Protein AF-A0A2P6MHF7-F1 (afdb_monomer_lite)

Radius of gyration: 14.74 Å; chains: 1; bounding box: 46×28×30 Å

Secondary structure (DSSP, 8-state):
-----PEEPPHHHHHHHHHHHHHHTT--HHHHTT-EEEETTEEEEE-TTS-EEE---S-------TTS-PPPTTB-TTT--B-SSHHHHHHTTTEE-

pLDDT: mean 84.71, std 12.76, range [37.25, 94.81]

Sequence (97 aa):
MRMMTREMTSAEELVRKWMMNQQEIGRTTEDMKHTRFVYGSRIMEIGEDGTIRERSEGDVIIFRSPEQPQPPAHLCRCCSMEYDTEKDALQCCAYLD

Organism: Alkalicoccus urumqiensis (NCBI:txid1548213)

Structure (mmCIF, N/CA/C/O backbone):
data_AF-A0A2P6MHF7-F1
#
_entry.id   AF-A0A2P6MHF7-F1
#
loop_
_atom_site.group_PDB
_atom_site.id
_atom_site.type_symbol
_atom_site.label_atom_id
_atom_site.label_alt_id
_atom_site.label_comp_id
_atom_site.label_asym_id
_atom_site.label_entity_id
_atom_site.label_seq_id
_atom_site.pdbx_PDB_ins_code
_atom_site.Cartn_x
_atom_site.Cartn_y
_atom_site.Cartn_z
_atom_site.occupancy
_atom_site.B_iso_or_equiv
_atom_site.auth_seq_id
_atom_site.auth_comp_id
_atom_site.auth_asym_id
_atom_site.auth_atom_id
_atom_site.pdbx_PDB_model_num
ATOM 1 N N . MET A 1 1 ? 33.404 -8.911 4.958 1.00 37.88 1 MET A N 1
ATOM 2 C CA . MET A 1 1 ? 32.171 -8.304 4.416 1.00 37.88 1 MET A CA 1
ATOM 3 C C . MET A 1 1 ? 31.024 -9.245 4.765 1.00 37.88 1 MET A C 1
ATOM 5 O O . MET A 1 1 ? 30.945 -10.311 4.171 1.00 37.88 1 MET A O 1
ATOM 9 N N . ARG A 1 2 ? 30.239 -8.960 5.815 1.00 37.25 2 ARG A N 1
ATOM 10 C CA . ARG A 1 2 ? 29.036 -9.755 6.123 1.00 37.25 2 ARG A CA 1
ATOM 11 C C . ARG A 1 2 ? 28.010 -9.435 5.041 1.00 37.25 2 ARG A C 1
ATOM 13 O O . ARG A 1 2 ? 27.671 -8.271 4.863 1.00 37.25 2 ARG A O 1
ATOM 20 N N . MET A 1 3 ? 27.581 -10.446 4.298 1.00 40.34 3 MET A N 1
ATOM 21 C CA . MET A 1 3 ? 26.444 -10.341 3.392 1.00 40.34 3 MET A CA 1
ATOM 22 C C . MET A 1 3 ? 25.220 -10.100 4.287 1.00 40.34 3 MET A C 1
ATOM 24 O O . MET A 1 3 ? 24.829 -11.000 5.024 1.00 40.34 3 MET A O 1
ATOM 28 N N . MET A 1 4 ? 24.703 -8.869 4.331 1.00 48.38 4 MET A N 1
ATOM 29 C CA . MET A 1 4 ? 23.420 -8.587 4.976 1.00 48.38 4 MET A CA 1
ATOM 30 C C . MET A 1 4 ? 22.348 -9.224 4.096 1.00 48.38 4 MET A C 1
ATOM 32 O O . MET A 1 4 ? 22.020 -8.714 3.025 1.00 48.38 4 MET A O 1
ATOM 36 N N . THR A 1 5 ? 21.885 -10.408 4.485 1.00 51.41 5 THR A N 1
ATOM 37 C CA . THR A 1 5 ? 20.678 -11.013 3.925 1.00 51.41 5 THR A CA 1
ATOM 38 C C . THR A 1 5 ? 19.503 -10.172 4.387 1.00 51.41 5 THR A C 1
ATOM 40 O O . THR A 1 5 ? 18.982 -10.389 5.471 1.00 51.41 5 THR A O 1
ATOM 43 N N . ARG A 1 6 ? 19.142 -9.176 3.579 1.00 59.53 6 ARG A N 1
ATOM 44 C CA . ARG A 1 6 ? 17.936 -8.376 3.773 1.00 59.53 6 ARG A CA 1
ATOM 45 C C . ARG A 1 6 ? 16.714 -9.280 3.703 1.00 59.53 6 ARG A C 1
ATOM 47 O O . ARG A 1 6 ? 16.476 -9.895 2.659 1.00 59.53 6 ARG A O 1
ATOM 54 N N . GLU A 1 7 ? 15.958 -9.363 4.789 1.00 69.19 7 GLU A N 1
ATOM 55 C CA . GLU A 1 7 ? 14.683 -10.070 4.790 1.00 69.19 7 GLU A CA 1
ATOM 56 C C . GLU A 1 7 ? 13.620 -9.187 4.132 1.00 69.19 7 GLU A C 1
ATOM 58 O O . GLU A 1 7 ? 13.525 -7.983 4.377 1.00 69.19 7 GLU A O 1
ATOM 63 N N . MET A 1 8 ? 12.845 -9.776 3.223 1.00 77.88 8 MET A N 1
ATOM 64 C CA . MET A 1 8 ? 11.778 -9.060 2.534 1.00 77.88 8 MET A CA 1
ATOM 65 C C . MET A 1 8 ? 10.594 -8.893 3.489 1.00 77.88 8 MET A C 1
ATOM 67 O O . MET A 1 8 ? 10.042 -9.886 3.960 1.00 77.88 8 MET A O 1
ATOM 71 N N . THR A 1 9 ? 10.195 -7.649 3.750 1.00 83.75 9 THR A N 1
ATOM 72 C CA . THR A 1 9 ? 9.051 -7.331 4.611 1.00 83.75 9 THR A CA 1
ATOM 73 C C . THR A 1 9 ? 7.780 -7.937 4.025 1.00 83.75 9 THR A C 1
ATOM 75 O O . THR A 1 9 ? 7.506 -7.797 2.829 1.00 83.75 9 THR A O 1
ATOM 78 N N . SER A 1 10 ? 6.969 -8.580 4.860 1.00 89.06 10 SER A N 1
ATOM 79 C CA . SER A 1 10 ? 5.699 -9.137 4.406 1.00 89.06 10 SER A CA 1
ATOM 80 C C . SER A 1 10 ? 4.706 -8.038 4.002 1.00 89.06 10 SER A C 1
ATOM 82 O O . SER A 1 10 ? 4.743 -6.906 4.492 1.00 89.06 10 SER A O 1
ATOM 84 N N . ALA A 1 11 ? 3.760 -8.383 3.122 1.00 88.25 11 ALA A N 1
ATOM 85 C CA . ALA A 1 11 ? 2.685 -7.471 2.724 1.00 88.25 11 ALA A CA 1
ATOM 86 C C . ALA A 1 11 ? 1.889 -6.956 3.936 1.00 88.25 11 ALA A C 1
ATOM 88 O O . ALA A 1 11 ? 1.544 -5.779 3.996 1.00 88.25 11 ALA A O 1
ATOM 89 N N . GLU A 1 12 ? 1.629 -7.822 4.917 1.00 91.06 12 GLU A N 1
ATOM 90 C CA . GLU A 1 12 ? 0.907 -7.451 6.132 1.00 91.06 12 GLU A CA 1
ATOM 91 C C . GLU A 1 12 ? 1.698 -6.447 6.981 1.00 91.06 12 GLU A C 1
ATOM 93 O O . GLU A 1 12 ? 1.139 -5.445 7.421 1.00 91.06 12 GLU A O 1
ATOM 98 N N . GLU A 1 13 ? 3.002 -6.656 7.168 1.00 91.38 13 GLU A N 1
ATOM 99 C CA . GLU A 1 13 ? 3.856 -5.719 7.906 1.00 91.38 13 GLU A CA 1
ATOM 100 C C . GLU A 1 13 ? 3.944 -4.351 7.226 1.00 91.38 13 GLU A C 1
ATOM 102 O O . GLU A 1 13 ? 3.923 -3.330 7.912 1.00 91.38 13 GLU A O 1
ATOM 107 N N . LEU A 1 14 ? 3.997 -4.305 5.890 1.00 91.75 14 LEU A N 1
ATOM 108 C CA . LEU A 1 14 ? 3.943 -3.046 5.141 1.00 91.75 14 LEU A CA 1
ATOM 109 C C . LEU A 1 14 ? 2.630 -2.298 5.391 1.00 91.75 14 LEU A C 1
ATOM 111 O O . LEU A 1 14 ? 2.647 -1.091 5.633 1.00 91.75 14 LEU A O 1
ATOM 115 N N . VAL A 1 15 ? 1.498 -3.006 5.387 1.00 93.50 15 VAL A N 1
ATOM 116 C CA . VAL A 1 15 ? 0.195 -2.404 5.699 1.00 93.50 15 VAL A CA 1
ATOM 117 C C . VAL A 1 15 ? 0.160 -1.909 7.146 1.00 93.50 15 VAL A C 1
ATOM 119 O O . VAL A 1 15 ? -0.265 -0.780 7.383 1.00 93.50 15 VAL A O 1
ATOM 122 N N . ARG A 1 16 ? 0.671 -2.684 8.112 1.00 93.06 16 ARG A N 1
ATOM 123 C CA . ARG A 1 16 ? 0.749 -2.267 9.526 1.00 93.06 16 ARG A CA 1
ATOM 124 C C . ARG A 1 16 ? 1.591 -1.004 9.704 1.00 93.06 16 ARG A C 1
ATOM 126 O O . ARG A 1 16 ? 1.147 -0.071 10.366 1.00 93.06 16 ARG A O 1
ATOM 133 N N . LYS A 1 17 ? 2.769 -0.944 9.078 1.00 92.12 17 LYS A N 1
ATOM 134 C CA . LYS A 1 17 ? 3.640 0.242 9.102 1.00 92.12 17 LYS A CA 1
ATOM 135 C C . LYS A 1 17 ? 2.953 1.459 8.482 1.00 92.12 17 LYS A C 1
ATOM 137 O O . LYS A 1 17 ? 3.021 2.545 9.050 1.00 92.12 17 LYS A O 1
ATOM 142 N N . TRP A 1 18 ? 2.263 1.283 7.354 1.00 94.31 18 TRP A N 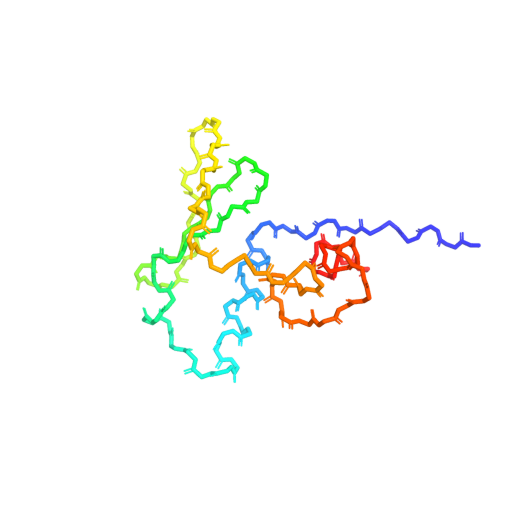1
ATOM 143 C CA . TRP A 1 18 ? 1.476 2.358 6.751 1.00 94.31 18 TRP A CA 1
ATOM 144 C C . TRP A 1 18 ? 0.381 2.848 7.704 1.00 94.31 18 TRP A C 1
ATOM 146 O O . TRP A 1 18 ? 0.267 4.052 7.911 1.00 94.31 18 TRP A O 1
ATOM 156 N N . MET A 1 19 ? -0.375 1.941 8.335 1.00 94.19 19 MET A N 1
ATOM 157 C CA . MET A 1 19 ? -1.428 2.299 9.295 1.00 94.19 19 MET A CA 1
ATOM 158 C C . MET A 1 19 ? -0.873 3.095 10.477 1.00 94.19 19 MET A C 1
ATOM 160 O O . MET A 1 19 ? -1.450 4.116 10.838 1.00 94.19 19 MET A O 1
ATOM 164 N N . MET A 1 20 ? 0.261 2.670 11.043 1.00 92.75 20 MET A N 1
ATOM 165 C CA . MET A 1 20 ? 0.936 3.403 12.120 1.00 92.75 20 MET A CA 1
ATOM 166 C C . MET A 1 20 ? 1.317 4.819 11.678 1.00 92.75 20 MET A C 1
ATOM 168 O O . MET A 1 20 ? 0.972 5.783 12.351 1.00 92.75 20 MET A O 1
ATOM 172 N N . ASN A 1 21 ? 1.936 4.959 10.503 1.00 92.25 21 ASN A N 1
ATOM 173 C CA . ASN A 1 21 ? 2.297 6.266 9.953 1.00 92.25 21 ASN A CA 1
ATOM 174 C C . ASN A 1 21 ? 1.060 7.157 9.713 1.00 92.25 21 ASN A C 1
ATOM 176 O O . ASN A 1 21 ? 1.078 8.351 9.992 1.00 92.25 21 ASN A O 1
ATOM 180 N N . GLN A 1 22 ? -0.049 6.586 9.229 1.00 94.31 22 GLN A N 1
ATOM 181 C CA . GLN A 1 22 ? -1.306 7.323 9.068 1.00 94.31 22 GLN A CA 1
ATOM 182 C C . GLN A 1 22 ? -1.887 7.800 10.408 1.00 94.31 22 GLN A C 1
ATOM 184 O O . GLN A 1 22 ? -2.424 8.904 10.487 1.00 94.31 22 GLN A O 1
ATOM 189 N N . GLN A 1 23 ? -1.772 6.990 11.458 1.00 93.56 23 GLN A N 1
ATOM 190 C CA . GLN A 1 23 ? -2.195 7.371 12.805 1.00 93.56 23 GLN A CA 1
ATOM 191 C C . GLN A 1 23 ? -1.314 8.483 13.382 1.00 93.56 23 GLN A C 1
ATOM 193 O O . GLN A 1 23 ? -1.838 9.410 13.995 1.00 93.56 23 GLN A O 1
ATOM 198 N N . GLU A 1 24 ? -0.002 8.442 13.139 1.00 92.88 24 GLU A N 1
ATOM 199 C CA . GLU A 1 24 ? 0.936 9.495 13.553 1.00 92.88 24 GLU A CA 1
ATOM 200 C C . GLU A 1 24 ? 0.611 10.855 12.915 1.00 92.88 24 GLU A C 1
ATOM 202 O O . GLU A 1 24 ? 0.733 11.886 13.575 1.00 92.88 24 GLU A O 1
ATOM 207 N N . ILE A 1 25 ? 0.112 10.869 11.673 1.00 92.25 25 ILE A N 1
ATOM 208 C CA . ILE A 1 25 ? -0.370 12.093 11.002 1.00 92.25 25 ILE A CA 1
ATOM 209 C C . ILE A 1 25 ? -1.834 12.440 11.334 1.00 92.25 25 ILE A C 1
ATOM 211 O O . ILE A 1 25 ? -2.406 13.346 10.728 1.00 92.25 25 ILE A O 1
ATOM 215 N N . GLY A 1 26 ? -2.450 11.736 12.290 1.00 93.94 26 GLY A N 1
ATOM 216 C CA . GLY A 1 26 ? -3.765 12.062 12.843 1.00 93.94 26 GLY A CA 1
ATOM 217 C C . GLY A 1 26 ? -4.969 11.401 12.166 1.00 93.94 26 GLY A C 1
ATOM 218 O O . GLY A 1 26 ? -6.099 11.767 12.489 1.00 93.94 26 GLY A O 1
ATOM 219 N N . ARG A 1 27 ? -4.779 10.436 11.254 1.00 94.31 27 ARG A N 1
ATOM 220 C CA . ARG A 1 27 ? -5.903 9.674 10.682 1.00 94.31 27 ARG A CA 1
ATOM 221 C C . ARG A 1 27 ? -6.403 8.618 11.657 1.00 94.31 27 ARG A C 1
ATOM 223 O O . ARG A 1 27 ? -5.630 7.921 12.313 1.00 94.31 27 ARG A O 1
ATOM 230 N N . THR A 1 28 ? -7.716 8.458 11.710 1.00 93.19 28 THR A N 1
ATOM 231 C CA . THR A 1 28 ? -8.369 7.448 12.540 1.00 93.19 28 THR A CA 1
ATOM 232 C C . THR A 1 28 ? -8.453 6.104 11.820 1.00 93.19 28 THR A C 1
ATOM 234 O O . THR A 1 28 ? -8.316 6.015 10.599 1.00 93.19 28 THR A O 1
ATOM 237 N N . THR A 1 29 ? -8.729 5.032 12.566 1.00 89.44 29 THR A N 1
ATOM 238 C CA . THR A 1 29 ? -9.031 3.723 11.967 1.00 89.44 29 THR A CA 1
ATOM 239 C C . THR A 1 29 ? -10.233 3.795 11.026 1.00 89.44 29 THR A C 1
ATOM 241 O O . THR A 1 29 ? -10.217 3.126 9.999 1.00 89.44 29 THR A O 1
ATOM 244 N N . GLU A 1 30 ? -11.226 4.641 11.328 1.00 91.88 30 GLU A N 1
ATOM 245 C CA . GLU A 1 30 ? -12.386 4.883 10.460 1.00 91.88 30 GLU A CA 1
ATOM 246 C C . GLU A 1 30 ? -11.959 5.394 9.082 1.00 91.88 30 GLU A C 1
ATOM 248 O O . GLU A 1 30 ? -12.382 4.849 8.066 1.00 91.88 30 GLU A O 1
ATOM 253 N N . ASP A 1 31 ? -11.038 6.361 9.046 1.00 92.44 31 ASP A N 1
ATOM 254 C CA . ASP A 1 31 ? -10.531 6.956 7.803 1.00 92.44 31 ASP A CA 1
ATOM 255 C C . ASP A 1 31 ? -9.749 5.966 6.936 1.00 92.44 31 ASP A C 1
ATOM 257 O O . ASP A 1 31 ? -9.505 6.230 5.757 1.00 92.44 31 ASP A O 1
ATOM 261 N N . MET A 1 32 ? -9.276 4.868 7.528 1.00 94.06 32 MET A N 1
ATOM 262 C CA . MET A 1 32 ? -8.456 3.859 6.863 1.00 94.06 32 MET A CA 1
ATOM 263 C C . MET A 1 32 ? -9.262 2.640 6.407 1.00 94.06 32 MET A C 1
ATOM 265 O O . MET A 1 32 ? -8.737 1.838 5.627 1.00 94.06 32 MET A O 1
ATOM 269 N N . LYS A 1 33 ? -10.521 2.489 6.841 1.00 92.75 33 LYS A N 1
ATOM 270 C CA . LYS A 1 33 ? -11.372 1.357 6.450 1.00 92.75 33 LYS A CA 1
ATOM 271 C C . LYS A 1 33 ? -11.486 1.245 4.936 1.00 92.75 33 LYS A C 1
ATOM 273 O O . LYS A 1 33 ? -11.500 2.241 4.217 1.00 92.75 33 LYS A O 1
ATOM 278 N N . HIS A 1 34 ? -11.551 0.010 4.450 1.00 91.94 34 HIS A N 1
ATOM 279 C CA . HIS A 1 34 ? -11.636 -0.329 3.029 1.00 91.94 34 HIS A CA 1
ATOM 280 C C . HIS A 1 34 ? -10.468 0.171 2.168 1.00 91.94 34 HIS A C 1
ATOM 282 O O . HIS A 1 34 ? -10.508 0.028 0.942 1.00 91.94 34 HIS A O 1
ATOM 288 N N . THR A 1 35 ? -9.398 0.702 2.773 1.00 93.81 35 THR A N 1
ATOM 289 C CA . THR A 1 35 ? -8.161 0.976 2.039 1.00 93.81 35 THR A CA 1
ATOM 290 C C . THR A 1 35 ? -7.590 -0.350 1.557 1.00 93.81 35 THR A C 1
ATOM 292 O O . THR A 1 35 ? -7.422 -1.287 2.344 1.00 93.81 35 THR A O 1
ATOM 295 N N . ARG A 1 36 ? -7.308 -0.424 0.254 1.00 92.69 36 ARG A N 1
ATOM 296 C CA . ARG A 1 36 ? -6.758 -1.611 -0.400 1.00 92.69 36 ARG A CA 1
ATOM 297 C C . ARG A 1 36 ? -5.310 -1.388 -0.792 1.00 92.69 36 ARG A C 1
ATOM 299 O O . ARG A 1 36 ? -4.954 -0.337 -1.321 1.00 92.69 36 ARG A O 1
ATOM 306 N N . PHE A 1 37 ? -4.504 -2.416 -0.586 1.00 92.44 37 PHE A N 1
ATOM 307 C CA . PHE A 1 37 ? -3.082 -2.430 -0.889 1.00 92.44 37 PHE A CA 1
ATOM 308 C C . PHE A 1 37 ? -2.806 -3.559 -1.862 1.00 92.44 37 PHE A C 1
ATOM 310 O O . PHE A 1 37 ? -3.330 -4.659 -1.694 1.00 92.44 37 PHE A O 1
ATOM 317 N N . VAL A 1 38 ? -1.970 -3.288 -2.858 1.00 90.06 38 VAL A N 1
ATOM 318 C CA . VAL A 1 38 ? -1.489 -4.313 -3.782 1.00 90.06 38 VAL A CA 1
ATOM 319 C C . VAL A 1 38 ? -0.002 -4.521 -3.546 1.00 90.06 38 VAL A C 1
ATOM 321 O O . VAL A 1 38 ? 0.771 -3.564 -3.584 1.00 90.06 38 VAL A O 1
ATOM 324 N N . TYR A 1 39 ? 0.386 -5.772 -3.307 1.00 87.19 39 TYR A N 1
ATOM 325 C CA . TYR A 1 39 ? 1.777 -6.186 -3.160 1.00 87.19 39 TYR A CA 1
ATOM 326 C C . TYR A 1 39 ? 2.013 -7.485 -3.936 1.00 87.19 39 TYR A C 1
ATOM 328 O O . TYR A 1 39 ? 1.516 -8.548 -3.562 1.00 87.19 39 TYR A O 1
ATOM 336 N N . GLY A 1 40 ? 2.747 -7.400 -5.050 1.00 85.25 40 GLY A N 1
ATOM 337 C CA . GLY A 1 40 ? 2.826 -8.503 -6.011 1.00 85.25 40 GLY A CA 1
ATOM 338 C C . GLY A 1 40 ? 1.434 -8.854 -6.550 1.00 85.25 40 GLY A C 1
ATOM 339 O O . GLY A 1 40 ? 0.717 -7.974 -7.017 1.00 85.25 40 GLY A O 1
ATOM 340 N N . SER A 1 41 ? 1.044 -10.126 -6.447 1.00 86.38 41 SER A N 1
ATOM 341 C CA . SER A 1 41 ? -0.297 -10.630 -6.790 1.00 86.38 41 SER A CA 1
ATOM 342 C C . SER A 1 41 ? -1.292 -10.603 -5.621 1.00 86.38 41 SER A C 1
ATOM 344 O O . SER A 1 41 ? -2.416 -11.080 -5.753 1.00 86.38 41 SER A O 1
ATOM 346 N N . ARG A 1 42 ? -0.903 -10.070 -4.456 1.00 87.50 42 ARG A N 1
ATOM 347 C CA . ARG A 1 42 ? -1.741 -10.071 -3.251 1.00 87.50 42 ARG A CA 1
ATOM 348 C C . ARG A 1 42 ? -2.479 -8.749 -3.112 1.00 87.50 42 ARG A C 1
ATOM 350 O O . ARG A 1 42 ? -1.888 -7.681 -3.287 1.00 87.50 42 ARG A O 1
ATOM 357 N N . ILE A 1 43 ? -3.755 -8.829 -2.742 1.00 92.62 43 ILE A N 1
ATOM 358 C CA . ILE A 1 43 ? -4.577 -7.676 -2.370 1.00 92.62 43 ILE A CA 1
ATOM 359 C C . ILE A 1 43 ? -4.896 -7.784 -0.884 1.00 92.62 43 ILE A C 1
ATOM 361 O O . ILE A 1 43 ? -5.495 -8.767 -0.452 1.00 92.62 43 ILE A O 1
ATOM 365 N N . MET A 1 44 ? -4.529 -6.757 -0.125 1.00 93.38 44 MET A N 1
ATOM 366 C CA . MET A 1 44 ? -4.876 -6.617 1.288 1.00 93.38 44 MET A CA 1
ATOM 367 C C . MET A 1 44 ? -5.920 -5.512 1.452 1.00 93.38 44 MET A C 1
ATOM 369 O O . MET A 1 44 ? -5.884 -4.521 0.726 1.00 93.38 44 MET A O 1
ATOM 373 N N . GLU A 1 45 ? -6.825 -5.649 2.413 1.00 94.81 45 GLU A N 1
ATOM 374 C CA . GLU A 1 45 ? -7.837 -4.648 2.760 1.00 94.81 45 GLU A CA 1
ATOM 375 C C . GLU A 1 45 ? -7.899 -4.456 4.278 1.00 94.81 45 GLU A C 1
ATOM 377 O O . GLU A 1 45 ? -7.822 -5.428 5.030 1.00 94.81 45 GLU A O 1
ATOM 382 N N . ILE A 1 46 ? -8.078 -3.213 4.726 1.00 94.69 46 ILE A N 1
ATOM 383 C CA . ILE A 1 46 ? -8.402 -2.913 6.127 1.00 94.69 46 ILE A CA 1
ATOM 384 C C . ILE A 1 46 ? -9.908 -3.112 6.332 1.00 94.69 46 ILE A C 1
ATOM 386 O O . ILE A 1 46 ? -10.726 -2.397 5.749 1.00 94.69 46 ILE A O 1
ATOM 390 N N . GLY A 1 47 ? -10.270 -4.097 7.151 1.00 92.56 47 GLY A N 1
ATOM 391 C CA . GLY A 1 47 ? -11.643 -4.394 7.543 1.00 92.56 47 GLY A CA 1
ATOM 392 C C . GLY A 1 47 ? -12.242 -3.342 8.477 1.00 92.56 47 GLY A C 1
ATOM 393 O O . GLY A 1 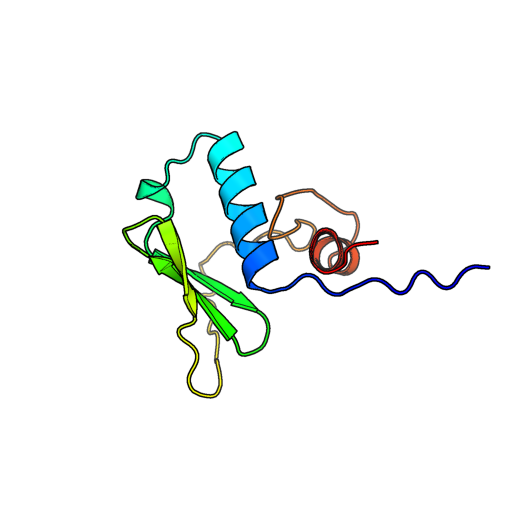47 ? -11.553 -2.476 9.012 1.00 92.56 47 GLY A O 1
ATOM 394 N N . GLU A 1 48 ? -13.551 -3.439 8.705 1.00 90.38 48 GLU A N 1
ATOM 395 C CA . GLU A 1 48 ? -14.304 -2.506 9.561 1.00 90.38 48 GLU A CA 1
ATOM 396 C C . GLU A 1 48 ? -13.849 -2.502 11.028 1.00 90.38 48 GLU A C 1
ATOM 398 O O . GLU A 1 48 ? -14.005 -1.510 11.731 1.00 90.38 48 GLU A O 1
ATOM 403 N N . ASP A 1 49 ? -13.268 -3.607 11.480 1.00 89.69 49 ASP A N 1
ATOM 404 C CA . ASP A 1 49 ? -12.680 -3.804 12.806 1.00 89.69 49 ASP A CA 1
ATOM 405 C C . ASP A 1 49 ? -11.205 -3.362 12.878 1.00 89.69 49 ASP A C 1
ATOM 407 O O . ASP A 1 49 ? -10.557 -3.523 13.911 1.00 89.69 49 ASP A O 1
ATOM 411 N N . GLY A 1 50 ? -10.651 -2.828 11.784 1.00 87.12 50 GLY A N 1
ATOM 412 C CA . GLY A 1 50 ? -9.235 -2.488 11.663 1.00 87.12 50 GLY A CA 1
ATOM 413 C C . GLY A 1 50 ? -8.322 -3.693 11.409 1.00 87.12 50 GLY A C 1
ATOM 414 O O . GLY A 1 50 ? -7.101 -3.531 11.399 1.00 87.12 50 GLY A O 1
ATOM 415 N N . THR A 1 51 ? -8.872 -4.895 11.197 1.00 93.12 51 THR A N 1
ATOM 416 C CA . THR A 1 51 ? -8.072 -6.078 10.846 1.00 93.12 51 THR A CA 1
ATOM 417 C C . THR A 1 51 ? -7.623 -6.028 9.391 1.00 93.12 51 THR A C 1
ATOM 419 O O . THR A 1 51 ? -8.346 -5.557 8.517 1.00 93.12 51 THR A O 1
ATOM 422 N N . ILE A 1 52 ? -6.427 -6.541 9.107 1.00 94.25 52 ILE A N 1
ATOM 423 C CA . ILE A 1 52 ? -5.926 -6.673 7.738 1.00 94.25 52 ILE A CA 1
ATOM 424 C C . ILE A 1 52 ? -6.417 -8.012 7.193 1.00 94.25 52 ILE A C 1
ATOM 426 O O . ILE A 1 52 ? -6.166 -9.058 7.790 1.00 94.25 52 ILE A O 1
ATOM 430 N N . ARG A 1 53 ? -7.117 -7.987 6.060 1.00 93.25 53 ARG A N 1
ATOM 431 C CA . ARG A 1 53 ? -7.665 -9.180 5.407 1.00 93.25 53 ARG A CA 1
ATOM 432 C C . ARG A 1 53 ? -7.090 -9.307 4.009 1.00 93.25 53 ARG A C 1
ATOM 434 O O . ARG A 1 53 ? -7.065 -8.337 3.255 1.00 93.25 53 ARG A O 1
ATOM 441 N N . GLU A 1 54 ? -6.640 -10.501 3.656 1.00 90.81 54 GLU A N 1
ATOM 442 C CA . GLU A 1 54 ? -6.270 -10.807 2.278 1.00 90.81 54 GLU A CA 1
ATOM 443 C C . GLU A 1 54 ? -7.527 -11.104 1.452 1.00 90.81 54 GLU A C 1
ATOM 445 O O . GLU A 1 54 ? -8.468 -11.739 1.928 1.00 90.81 54 GLU A O 1
ATOM 450 N N . ARG A 1 55 ? -7.553 -10.606 0.216 1.00 83.88 55 ARG A N 1
ATOM 451 C CA . ARG A 1 55 ? -8.667 -10.750 -0.735 1.00 83.88 55 ARG A CA 1
ATOM 452 C C . ARG A 1 55 ? -8.269 -11.515 -2.002 1.00 83.88 55 ARG A C 1
ATOM 454 O O . ARG A 1 55 ? -9.039 -11.514 -2.957 1.00 83.88 55 ARG A O 1
ATOM 461 N N . SER A 1 56 ? -7.063 -12.081 -2.065 1.00 73.31 56 SER A N 1
ATOM 462 C CA . SER A 1 56 ? -6.513 -12.603 -3.318 1.00 73.31 56 SER A CA 1
ATOM 463 C C . SER A 1 56 ? -7.103 -13.972 -3.699 1.00 73.31 56 SER A C 1
ATOM 465 O O . SER A 1 56 ? -6.982 -14.948 -2.966 1.00 73.31 56 SER A O 1
ATOM 467 N N . GLU A 1 57 ? -7.706 -14.037 -4.888 1.00 62.66 57 GLU A N 1
ATOM 468 C CA . GLU A 1 57 ? -7.886 -15.255 -5.684 1.00 62.66 57 GLU A CA 1
ATOM 469 C C . GLU A 1 57 ? -7.528 -14.899 -7.144 1.00 62.66 57 GLU A C 1
ATOM 471 O O . GLU A 1 57 ? -8.251 -14.147 -7.795 1.00 62.66 57 GLU A O 1
ATOM 476 N N . GLY A 1 58 ? -6.392 -15.394 -7.655 1.00 76.69 58 GLY A N 1
ATOM 477 C CA . GLY A 1 58 ? -5.978 -15.224 -9.061 1.00 76.69 58 GLY A CA 1
ATOM 478 C C . GLY A 1 58 ? -5.078 -14.015 -9.376 1.00 76.69 58 GLY A C 1
ATOM 479 O O . GLY A 1 58 ? -4.426 -13.451 -8.498 1.00 76.69 58 GLY A O 1
ATOM 480 N N . ASP A 1 59 ? -5.001 -13.662 -10.664 1.00 85.19 59 ASP A N 1
ATOM 481 C CA . ASP A 1 59 ? -4.131 -12.597 -11.184 1.00 85.19 59 ASP A CA 1
ATOM 482 C C . ASP A 1 59 ? -4.698 -11.192 -10.923 1.00 85.19 59 ASP A C 1
ATOM 484 O O . ASP A 1 59 ? -5.885 -10.926 -11.120 1.00 85.19 59 ASP A O 1
ATOM 488 N N . VAL A 1 60 ? -3.825 -10.254 -10.539 1.00 85.56 60 VAL A N 1
ATOM 489 C CA . VAL A 1 60 ? -4.189 -8.856 -10.261 1.00 85.56 60 VAL A CA 1
ATOM 490 C C . VAL A 1 60 ? -3.755 -7.954 -11.414 1.00 85.56 60 VAL A C 1
ATOM 492 O O . VAL A 1 60 ? -2.571 -7.864 -11.732 1.00 85.56 60 VAL A O 1
ATOM 495 N N . ILE A 1 61 ? -4.709 -7.229 -12.003 1.00 87.31 61 ILE A N 1
ATOM 496 C CA . ILE A 1 61 ? -4.463 -6.247 -13.069 1.00 87.31 61 ILE A CA 1
ATOM 497 C C . ILE A 1 61 ? -4.840 -4.852 -12.553 1.00 87.31 61 ILE A C 1
ATOM 499 O O . ILE A 1 61 ? -5.991 -4.610 -12.193 1.00 87.31 61 ILE A O 1
ATOM 503 N N . ILE A 1 62 ? -3.876 -3.923 -12.520 1.00 85.44 62 ILE A N 1
ATOM 504 C CA . ILE A 1 62 ? -4.090 -2.533 -12.084 1.00 85.44 62 ILE A CA 1
ATOM 505 C C . ILE A 1 62 ? -4.130 -1.609 -13.304 1.00 85.44 62 ILE A C 1
ATOM 507 O O . ILE A 1 62 ? -3.117 -1.417 -13.974 1.00 85.44 62 ILE A O 1
ATOM 511 N N . PHE A 1 63 ? -5.270 -0.958 -13.530 1.00 87.69 63 PHE A N 1
ATOM 512 C CA . PHE A 1 63 ? -5.378 0.183 -14.441 1.00 87.69 63 PHE A CA 1
ATOM 513 C C . PHE A 1 63 ? -5.257 1.488 -13.649 1.00 87.69 63 PHE A C 1
ATOM 515 O O . PHE A 1 63 ? -5.864 1.632 -12.588 1.00 87.69 63 PHE A O 1
ATOM 522 N N . ARG A 1 64 ? -4.470 2.445 -14.152 1.00 83.31 64 ARG A N 1
ATOM 523 C CA . ARG A 1 64 ? -4.315 3.778 -13.549 1.00 83.31 64 ARG A CA 1
ATOM 524 C C . ARG A 1 64 ? -5.014 4.812 -14.421 1.00 83.31 64 ARG A C 1
ATOM 526 O O . ARG A 1 64 ? -4.837 4.794 -15.638 1.00 83.31 64 ARG A O 1
ATOM 533 N N . SER A 1 65 ? -5.781 5.711 -13.806 1.00 85.75 65 SER A N 1
ATOM 534 C CA . SER A 1 65 ? -6.355 6.846 -14.533 1.00 85.75 65 SER A CA 1
ATOM 535 C C . SER A 1 65 ? -5.251 7.847 -14.893 1.00 85.75 65 SER A C 1
ATOM 537 O O . SER A 1 65 ? -4.434 8.159 -14.023 1.00 85.75 65 SER A O 1
ATOM 539 N N . PRO A 1 66 ? -5.224 8.391 -16.125 1.00 83.69 66 PRO A N 1
ATOM 540 C CA . PRO A 1 66 ? -4.276 9.441 -16.497 1.00 83.69 66 PRO A CA 1
ATOM 541 C C . PRO A 1 66 ? -4.490 10.744 -15.710 1.00 83.69 66 PRO A C 1
ATOM 543 O O . PRO A 1 66 ? -3.567 11.542 -15.596 1.00 83.69 66 PRO A O 1
ATOM 546 N N . GLU A 1 67 ? -5.686 10.952 -15.154 1.0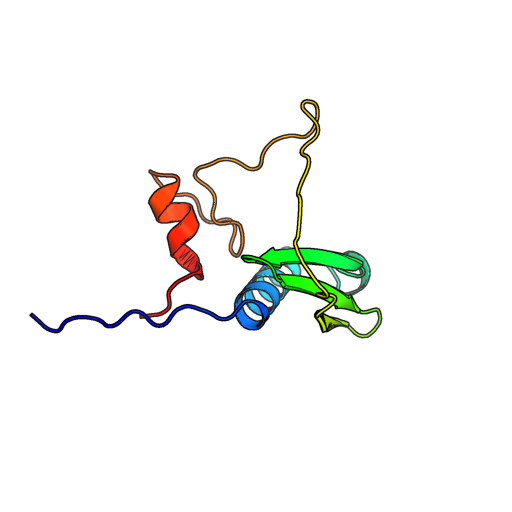0 86.94 67 GLU A N 1
ATOM 547 C CA . GLU A 1 67 ? -6.046 12.151 -14.386 1.00 86.94 67 GLU A CA 1
ATOM 548 C C . GLU A 1 67 ? -5.670 12.051 -12.901 1.00 86.94 67 GLU A C 1
ATOM 550 O O . GLU A 1 67 ? -5.663 13.055 -12.190 1.00 86.94 67 GLU A O 1
ATOM 555 N N . GLN A 1 68 ? -5.361 10.849 -12.401 1.00 77.25 68 GLN A N 1
ATOM 556 C CA . GLN A 1 68 ? -4.957 10.683 -11.008 1.00 77.25 68 GLN A CA 1
ATOM 557 C C . GLN A 1 68 ? -3.500 11.124 -10.821 1.00 77.25 68 GLN A C 1
ATOM 559 O O . GLN A 1 68 ? -2.627 10.639 -11.547 1.00 77.25 68 GLN A O 1
ATOM 564 N N . PRO A 1 69 ? -3.203 11.968 -9.811 1.00 72.38 69 PRO A N 1
ATOM 565 C CA . PRO A 1 69 ? -1.832 12.277 -9.443 1.00 72.38 69 PRO A CA 1
ATOM 566 C C . PRO A 1 69 ? -1.097 10.973 -9.149 1.00 72.38 69 PRO A C 1
ATOM 568 O O . PRO A 1 69 ? -1.450 10.239 -8.221 1.00 72.38 69 PRO A O 1
ATOM 571 N N . GLN A 1 70 ? -0.087 10.658 -9.958 1.00 69.69 70 GLN A N 1
ATOM 572 C CA . GLN A 1 70 ? 0.773 9.537 -9.631 1.00 69.69 70 GLN A CA 1
ATOM 573 C C . GLN A 1 70 ? 1.560 9.914 -8.381 1.00 69.69 70 GLN A C 1
ATOM 575 O O . GLN A 1 70 ? 2.111 11.018 -8.317 1.00 69.69 70 GLN A O 1
ATOM 580 N N . PRO A 1 71 ? 1.606 9.035 -7.371 1.00 68.56 71 PRO A N 1
ATOM 581 C CA . PRO A 1 71 ? 2.347 9.358 -6.176 1.00 68.56 71 PRO A CA 1
ATOM 582 C C . PRO A 1 71 ? 3.833 9.521 -6.577 1.00 68.56 71 PRO A C 1
ATOM 584 O O . PRO A 1 71 ? 4.321 8.760 -7.420 1.00 68.56 71 PRO A O 1
ATOM 587 N N . PRO A 1 72 ? 4.555 10.529 -6.058 1.00 79.38 72 PRO A N 1
ATOM 588 C CA . PRO A 1 72 ? 5.884 10.883 -6.557 1.00 79.38 72 PRO A CA 1
ATOM 589 C C . PRO A 1 72 ? 6.847 9.696 -6.550 1.00 79.38 72 PRO A C 1
ATOM 591 O O . PRO A 1 72 ? 6.863 8.929 -5.587 1.00 79.38 72 PRO A O 1
ATOM 594 N N . ALA A 1 73 ? 7.615 9.507 -7.625 1.00 82.44 73 ALA A N 1
ATOM 595 C CA . ALA A 1 73 ? 8.474 8.328 -7.790 1.00 82.44 73 ALA A CA 1
ATOM 596 C C . ALA A 1 73 ? 9.516 8.197 -6.662 1.00 82.44 73 ALA A C 1
ATOM 598 O O . ALA A 1 73 ? 9.849 7.093 -6.254 1.00 82.44 73 ALA A O 1
ATOM 599 N N . HIS A 1 74 ? 9.951 9.324 -6.100 1.00 89.94 74 HIS A N 1
ATOM 600 C CA . HIS A 1 74 ? 10.911 9.419 -5.001 1.00 89.94 74 HIS A CA 1
ATOM 601 C C . HIS A 1 74 ? 10.324 9.181 -3.598 1.00 89.94 74 HIS A C 1
ATOM 603 O O . HIS A 1 74 ? 11.068 9.235 -2.625 1.00 89.94 74 HIS A O 1
ATOM 609 N N . LEU A 1 75 ? 9.018 8.927 -3.448 1.00 89.31 75 LEU A N 1
ATOM 610 C CA . LEU A 1 75 ? 8.403 8.728 -2.129 1.00 89.31 75 LEU A CA 1
ATOM 611 C C . LEU A 1 75 ? 8.137 7.256 -1.821 1.00 89.31 75 LEU A C 1
ATOM 613 O O . LEU A 1 75 ? 7.426 6.565 -2.563 1.00 89.31 75 LEU A O 1
ATOM 617 N N . CYS A 1 76 ? 8.606 6.808 -0.655 1.00 89.50 76 CYS A N 1
ATOM 618 C CA . CYS A 1 76 ? 8.242 5.510 -0.104 1.00 89.50 76 CYS A CA 1
ATOM 619 C C . CYS A 1 76 ? 6.727 5.441 0.125 1.00 89.50 76 CYS A C 1
ATOM 621 O O . CYS A 1 76 ? 6.142 6.261 0.830 1.00 89.50 76 CYS A O 1
ATOM 623 N N . ARG A 1 77 ? 6.075 4.416 -0.430 1.00 88.00 77 ARG A N 1
ATOM 624 C CA . ARG A 1 77 ? 4.612 4.243 -0.332 1.00 88.00 77 ARG A CA 1
ATOM 625 C C . ARG A 1 77 ? 4.123 3.860 1.065 1.00 88.00 77 ARG A C 1
ATOM 627 O O . ARG A 1 77 ? 2.929 3.944 1.327 1.00 88.00 77 ARG A O 1
ATOM 634 N N . CYS A 1 78 ? 5.030 3.420 1.933 1.00 88.75 78 CYS A N 1
ATOM 635 C CA . CYS A 1 78 ? 4.719 2.972 3.284 1.00 88.75 78 CYS A CA 1
ATOM 636 C C . CYS A 1 78 ? 4.865 4.107 4.308 1.00 88.75 78 CYS A C 1
ATOM 638 O O . CYS A 1 78 ? 3.923 4.404 5.038 1.00 88.75 78 CYS A O 1
ATOM 640 N N . CYS A 1 79 ? 6.038 4.745 4.357 1.00 89.19 79 CYS A N 1
ATOM 641 C CA . CYS A 1 79 ? 6.365 5.764 5.360 1.00 89.19 79 CYS A CA 1
ATOM 642 C C . CYS A 1 79 ? 6.375 7.202 4.817 1.00 89.19 79 CYS A C 1
ATOM 644 O O . CYS A 1 79 ? 6.590 8.131 5.584 1.00 89.19 79 CYS A O 1
ATOM 646 N N . SER A 1 80 ? 6.154 7.402 3.513 1.00 88.94 80 SER A N 1
ATOM 647 C CA . SER A 1 80 ? 6.162 8.722 2.859 1.00 88.94 80 SER A CA 1
ATOM 648 C C . SER A 1 80 ? 7.500 9.474 2.914 1.00 88.94 80 SER A C 1
ATOM 650 O O . SER A 1 80 ? 7.530 10.670 2.646 1.00 88.94 80 SER A O 1
ATOM 652 N N . MET A 1 81 ? 8.608 8.795 3.228 1.00 89.75 81 MET A N 1
ATOM 653 C CA . MET A 1 81 ? 9.953 9.377 3.167 1.00 89.75 81 MET A CA 1
ATOM 654 C C . MET A 1 81 ? 10.406 9.588 1.715 1.00 89.75 81 MET A C 1
ATOM 656 O O . MET A 1 81 ? 10.101 8.766 0.847 1.00 89.75 81 MET A O 1
ATOM 660 N N . GLU A 1 82 ? 11.132 10.680 1.476 1.00 91.75 82 GLU A N 1
ATOM 661 C CA . GLU A 1 82 ? 11.680 11.081 0.177 1.00 91.75 82 GLU A CA 1
ATOM 662 C C . GLU A 1 82 ? 13.104 10.563 -0.048 1.00 91.75 82 GLU A C 1
ATOM 664 O O . GLU A 1 82 ? 13.900 1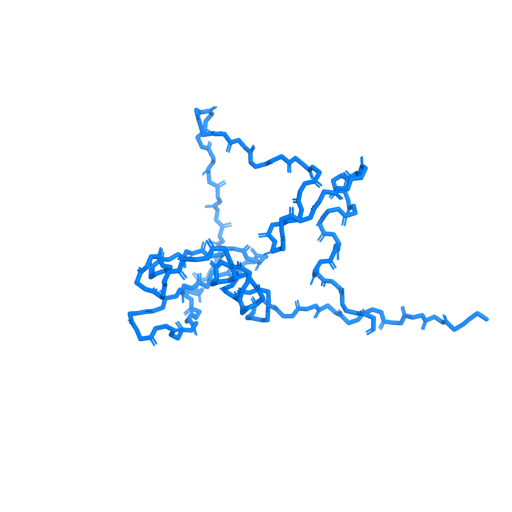0.479 0.886 1.00 9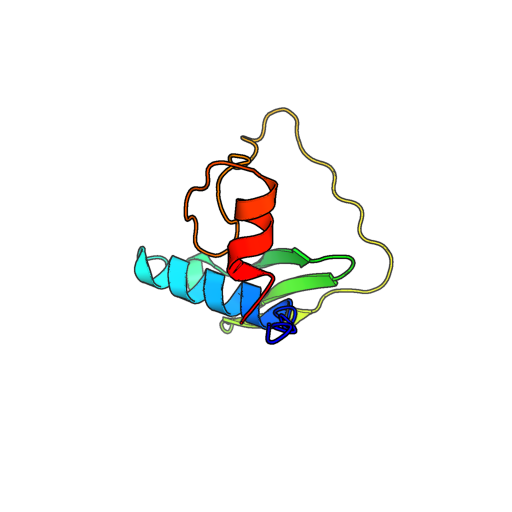1.75 82 GLU A O 1
ATOM 669 N N . TYR A 1 83 ? 13.399 10.197 -1.295 1.00 92.12 83 TYR A N 1
ATOM 670 C CA . TYR A 1 83 ? 14.648 9.582 -1.736 1.00 92.12 83 TYR A CA 1
ATOM 671 C C . TYR A 1 83 ? 15.120 10.160 -3.069 1.00 92.12 83 TYR A C 1
ATOM 673 O O . TYR A 1 83 ? 14.321 10.584 -3.894 1.00 92.12 83 TYR A O 1
ATOM 681 N N . ASP A 1 84 ? 16.419 10.074 -3.342 1.00 90.44 84 ASP A N 1
ATOM 682 C CA . ASP A 1 84 ? 16.982 10.568 -4.604 1.00 90.44 84 ASP A CA 1
ATOM 683 C C . ASP A 1 84 ? 16.529 9.746 -5.822 1.00 90.44 84 ASP A C 1
ATOM 685 O O . ASP A 1 84 ? 16.468 10.258 -6.943 1.00 90.44 84 ASP A O 1
ATOM 689 N N . THR A 1 85 ? 16.212 8.460 -5.624 1.00 90.56 85 THR A N 1
ATOM 690 C CA . THR A 1 85 ? 15.807 7.559 -6.707 1.00 90.56 85 THR A CA 1
ATOM 691 C C . THR A 1 85 ? 14.539 6.778 -6.377 1.00 90.56 85 THR A C 1
ATOM 693 O O . THR A 1 85 ? 14.273 6.415 -5.231 1.00 90.56 85 THR A O 1
ATOM 696 N N . GLU A 1 86 ? 13.770 6.446 -7.419 1.00 88.81 86 GLU A N 1
ATOM 697 C CA . GLU A 1 86 ? 12.596 5.572 -7.299 1.00 88.81 86 GLU A CA 1
ATOM 698 C C . GLU A 1 86 ? 12.960 4.195 -6.741 1.00 88.81 86 GLU A C 1
ATOM 700 O O . GLU A 1 86 ? 12.224 3.619 -5.941 1.00 88.81 86 GLU A O 1
ATOM 705 N N . LYS A 1 87 ? 14.129 3.672 -7.123 1.00 89.38 87 LYS A N 1
ATOM 706 C CA . LYS A 1 87 ? 14.618 2.389 -6.624 1.00 89.38 87 LYS A CA 1
ATOM 707 C C . LYS A 1 87 ? 14.781 2.418 -5.106 1.00 89.38 87 LYS A C 1
ATOM 709 O O . LYS A 1 87 ? 14.329 1.490 -4.440 1.00 89.38 87 LYS A O 1
ATOM 714 N N . ASP A 1 88 ? 15.384 3.472 -4.568 1.00 89.25 88 ASP A N 1
ATOM 715 C CA . ASP A 1 88 ? 15.613 3.595 -3.127 1.00 89.25 88 ASP A CA 1
ATOM 716 C C . ASP A 1 88 ? 14.287 3.777 -2.374 1.00 89.25 88 ASP A C 1
ATOM 718 O O . ASP A 1 88 ? 14.049 3.112 -1.362 1.00 89.25 88 ASP A O 1
ATOM 722 N N . ALA A 1 89 ? 13.365 4.569 -2.934 1.00 89.81 89 ALA A N 1
ATOM 723 C CA . ALA A 1 89 ? 12.012 4.734 -2.405 1.00 89.81 89 ALA A CA 1
ATOM 724 C C . ALA A 1 89 ? 11.225 3.412 -2.348 1.00 89.81 89 ALA A C 1
ATOM 726 O O . ALA A 1 89 ? 10.536 3.138 -1.361 1.00 89.81 89 ALA A O 1
ATOM 727 N N . LEU A 1 90 ? 11.340 2.568 -3.381 1.00 86.69 90 LEU A N 1
ATOM 728 C CA . LEU A 1 90 ? 10.719 1.241 -3.423 1.00 86.69 90 LEU A CA 1
ATOM 729 C C . LEU A 1 90 ? 11.367 0.256 -2.438 1.00 86.69 90 LEU A C 1
ATOM 731 O O . LEU A 1 90 ? 10.685 -0.638 -1.938 1.00 86.69 90 LEU A O 1
ATOM 735 N N . GLN A 1 91 ? 12.660 0.409 -2.143 1.00 87.88 91 GLN A N 1
ATOM 736 C CA . GLN A 1 91 ? 13.396 -0.490 -1.250 1.00 87.88 91 GLN A CA 1
ATOM 737 C C . GLN A 1 91 ? 13.249 -0.141 0.238 1.00 87.88 91 GLN A C 1
ATOM 739 O O . GLN A 1 91 ? 13.284 -1.058 1.056 1.00 87.88 91 GLN A O 1
ATOM 744 N N . CYS A 1 92 ? 13.025 1.134 0.579 1.00 88.81 92 CYS A N 1
ATOM 745 C CA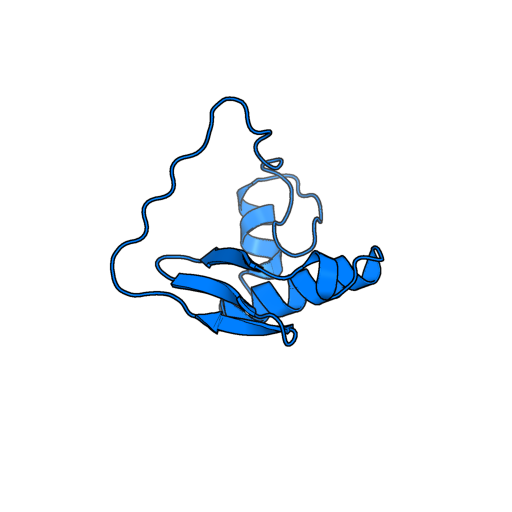 . CYS A 1 92 ? 12.950 1.684 1.942 1.00 88.81 92 CYS A CA 1
ATOM 746 C C . CYS A 1 92 ? 12.290 0.769 2.990 1.00 88.81 92 CYS A C 1
ATOM 748 O O . CYS A 1 92 ? 12.903 0.427 3.994 1.00 88.81 92 CYS A O 1
ATOM 750 N N . CYS A 1 93 ? 11.025 0.394 2.779 1.00 87.12 93 CYS A N 1
ATOM 751 C CA . CYS A 1 93 ? 10.268 -0.431 3.727 1.00 87.12 93 CYS A CA 1
ATOM 752 C C . CYS A 1 93 ? 10.125 -1.884 3.269 1.00 87.12 93 CYS A C 1
ATOM 754 O O . CYS A 1 93 ? 9.678 -2.719 4.056 1.00 87.12 93 CYS A O 1
ATOM 756 N N . ALA A 1 94 ? 10.467 -2.181 2.011 1.00 82.38 94 ALA A N 1
ATOM 757 C CA . ALA A 1 94 ? 10.318 -3.504 1.408 1.00 82.38 94 ALA A CA 1
ATOM 758 C C . ALA A 1 94 ? 11.366 -4.507 1.907 1.00 82.38 94 ALA A C 1
ATOM 760 O O . ALA A 1 94 ? 11.149 -5.711 1.799 1.00 82.38 94 ALA A O 1
ATOM 761 N N . TYR A 1 95 ? 12.468 -4.015 2.470 1.00 79.31 95 TYR A N 1
ATOM 762 C CA . TYR A 1 95 ? 13.536 -4.826 3.031 1.00 79.31 95 TYR A CA 1
ATOM 763 C C . TYR A 1 95 ? 13.844 -4.357 4.452 1.00 79.31 95 TYR A C 1
ATOM 765 O O . TYR A 1 95 ? 14.037 -3.163 4.678 1.00 79.31 95 TYR A O 1
ATOM 773 N N . LEU A 1 96 ? 13.871 -5.291 5.397 1.00 62.28 96 LEU A N 1
ATOM 774 C CA . LEU A 1 96 ? 14.412 -5.091 6.737 1.00 62.28 96 LEU A CA 1
ATOM 775 C C . LEU A 1 96 ? 15.864 -5.598 6.746 1.00 62.28 96 LEU A C 1
ATOM 777 O O . LEU A 1 96 ? 16.167 -6.616 6.117 1.00 62.28 96 LEU A O 1
ATOM 781 N N . ASP A 1 97 ? 16.756 -4.856 7.405 1.00 51.97 97 ASP A N 1
ATOM 782 C CA . ASP A 1 97 ? 18.099 -5.339 7.764 1.00 51.97 97 ASP A CA 1
ATOM 783 C C . ASP A 1 97 ? 18.041 -6.179 9.053 1.00 51.97 97 ASP A C 1
ATOM 785 O O . ASP A 1 97 ? 17.209 -5.853 9.936 1.00 51.97 97 ASP A O 1
#

Foldseek 3Di:
DPPPPWDFDDPQNLVVLQVVLCVVVPDDLCNQAQPWDDDQQWIWGQHPVRDIDIDGDDGDDDDDDPPDPDDDLQAQPRNRDGHPGSVCSPVVRRTDD